Protein 6OOD (pdb70)

Radius of gyration: 15.51 Å; Cα contacts (8 Å, |Δi|>4): 450; chains: 1; bounding box: 27×42×39 Å

Foldseek 3Di:
DDFPDKDKDKWKKWQAQDDDDGFKDWPDQPPDDDFLARAAFTKMWGFIFIAHDLDPPHHTFWTWTDMWGQHDHPAGKIFRFTKTATPPDDFHGKIWTWGAIGGQPPDQWGKTWGPAMDGQQHVKGKIKIKGWPDADSRRGITMIIIIIMIGGHDD

B-factor: mean 22.29, std 9.07, range [10.2, 72.7]

Secondary structure (DSSP, 8-state):
---SEEEEEEEEEEE--SSSS-SEEEEE-TT--BTTB--TT-EEEEEEEEESSSSTTS-EEEEEEEEEEE--SSS--EEEEEEEEE-SSTTTT-EEEEEEEE-TTT-SSEEEEEEEEEGGGTT-EEEEEEEEEEE-TTT--EEEEEEEEEEE---

CATH classification: 2.40.480.10

Nearest PDB structures (foldseek):
  6ood-assembly1_A  TM=1.006E+00  e=7.388E-29  Pisum sativum
  6ooc-assembly1_B  TM=9.848E-01  e=7.979E-24  Glycyrrhiza echinata
  6ooc-assembly1_C  TM=9.750E-01  e=3.232E-23  Glycyrrhiza echinata
  6ooc-assembly1_A  TM=9.846E-01  e=5.043E-22  Glycyrrhiza echinata
  8th2-assembly1_C  TM=9.410E-01  e=1.163E-18  Pisum sativum

Structure (mmCIF, N/CA/C/O backbone):
data_6OOD
#
_entry.id   6OOD
#
_cell.length_a   78.893
_cell.length_b   78.893
_cell.length_c   78.893
_cell.angle_alpha   90.000
_cell.angle_beta   90.000
_cell.angle_gamma   90.000
#
_symmetry.space_group_name_H-M   'P 21 3'
#
loop_
_entity.id
_entity.type
_entity.pdbx_description
1 polymer 'pterocarpan synthase dirigent protein PsPTS1'
2 water water
#
loop_
_atom_site.group_PDB
_atom_site.id
_atom_site.type_symbol
_atom_site.label_atom_id
_atom_site.label_alt_id
_atom_site.label_comp_id
_atom_site.label_asym_id
_atom_site.label_entity_id
_atom_site.label_seq_id
_atom_site.pdbx_PDB_ins_code
_atom_site.Cartn_x
_atom_site.Cartn_y
_atom_site.Cartn_z
_atom_site.occupancy
_atom_site.B_iso_or_equiv
_atom_site.auth_seq_id
_atom_site.auth_comp_id
_atom_site.auth_asym_id
_atom_site.auth_atom_id
_atom_site.pdbx_PDB_model_num
ATOM 1 N N . PHE A 1 15 ? -21.949 -17.220 -10.902 1.00 47.62 36 PHE A N 1
ATOM 2 C CA . PHE A 1 15 ? -20.500 -17.260 -11.071 1.00 48.01 36 PHE A CA 1
ATOM 3 C C . PHE A 1 15 ? -19.990 -18.705 -11.149 1.00 47.99 36 PHE A C 1
ATOM 4 O O . PHE A 1 15 ? -20.727 -19.650 -10.868 1.00 47.97 36 PHE A O 1
ATOM 12 N N . GLN A 1 16 ? -18.713 -18.862 -11.499 1.00 47.47 37 GLN A N 1
ATOM 13 C CA . GLN A 1 16 ? -18.172 -20.140 -11.940 1.00 47.63 37 GLN A CA 1
ATOM 14 C C . GLN A 1 16 ? -17.228 -20.803 -10.941 1.00 44.37 37 GLN A C 1
ATOM 15 O O . GLN A 1 16 ? -16.705 -21.885 -11.236 1.00 45.00 37 GLN A O 1
ATOM 21 N N . GLU A 1 17 ? -16.990 -20.206 -9.774 1.00 39.85 38 GLU A N 1
ATOM 22 C CA . GLU A 1 17 ? -16.014 -20.785 -8.859 1.00 35.57 38 GLU A CA 1
ATOM 23 C C . GLU A 1 17 ? -16.488 -22.128 -8.316 1.00 34.38 38 GLU A C 1
ATOM 24 O O . GLU A 1 17 ? -17.687 -22.390 -8.174 1.00 36.17 38 GLU A O 1
ATOM 30 N N . GLU A 1 18 ? -15.515 -22.976 -8.003 1.00 30.95 39 GLU A N 1
ATOM 31 C CA . GLU A 1 18 ? -15.776 -24.331 -7.553 1.00 30.28 39 GLU A CA 1
ATOM 32 C C . GLU A 1 18 ? -16.060 -24.422 -6.063 1.00 26.09 39 GLU A C 1
ATOM 33 O O . GLU A 1 18 ? -16.663 -25.408 -5.621 1.00 26.78 39 GLU A O 1
ATOM 39 N N . LYS A 1 19 ? -15.643 -23.425 -5.285 1.00 22.27 40 LYS A N 1
ATOM 40 C CA . LYS A 1 19 ? -15.719 -23.464 -3.834 1.00 19.67 40 LYS A CA 1
ATOM 41 C C . LYS A 1 19 ? -16.227 -22.134 -3.298 1.00 18.09 40 LYS A C 1
ATOM 42 O O . LYS A 1 19 ? -15.966 -21.069 -3.867 1.00 18.55 40 LYS A O 1
ATOM 48 N N . PHE A 1 20 ? -16.968 -22.209 -2.195 1.00 16.33 41 PHE A N 1
ATOM 49 C CA . PHE A 1 20 ? -17.363 -21.034 -1.436 1.00 17.14 41 PHE A CA 1
ATOM 50 C C . PHE A 1 20 ? -17.032 -21.256 0.034 1.00 16.54 41 PHE A C 1
ATOM 51 O O . PHE A 1 20 ? -17.236 -22.351 0.567 1.00 17.08 41 PHE A O 1
ATOM 59 N N . THR A 1 21 ? -16.522 -20.218 0.687 1.00 16.38 42 THR A N 1
ATOM 60 C CA . THR A 1 21 ? -16.187 -20.299 2.103 1.00 16.85 42 THR A CA 1
ATOM 61 C C . THR A 1 21 ? -16.625 -19.021 2.800 1.00 18.09 42 THR A C 1
ATOM 62 O O . THR A 1 21 ? -16.330 -17.921 2.325 1.00 17.91 42 THR A O 1
ATOM 66 N N . HIS A 1 22 ? -17.337 -19.181 3.910 1.00 17.18 43 HIS A N 1
ATOM 67 C CA . HIS A 1 22 ? -17.645 -18.102 4.837 1.00 16.31 43 HIS A CA 1
ATOM 68 C C . HIS A 1 22 ? -16.596 -18.126 5.944 1.00 16.23 43 HIS A C 1
ATOM 69 O O . HIS A 1 22 ? -16.477 -19.123 6.666 1.00 18.03 43 HIS A O 1
ATOM 76 N N . LE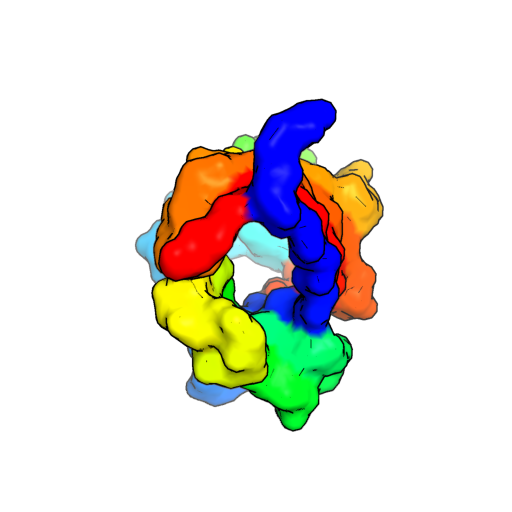U A 1 23 ? -15.825 -17.049 6.067 1.00 15.84 44 LEU A N 1
ATOM 77 C CA . LEU A 1 23 ? -14.872 -16.889 7.159 1.00 15.53 44 LEU A CA 1
ATOM 78 C C . LEU A 1 23 ? -15.461 -15.924 8.174 1.00 14.73 44 LEU A C 1
ATOM 79 O O . LEU A 1 23 ? -16.102 -14.946 7.802 1.00 15.60 44 LEU A O 1
ATOM 84 N N . HIS A 1 24 ? -15.272 -16.227 9.454 1.00 15.59 45 HIS A N 1
ATOM 85 C CA . HIS A 1 24 ? -15.777 -15.389 10.525 1.00 16.28 45 HIS A CA 1
ATOM 86 C C . HIS A 1 24 ? -14.754 -15.418 11.645 1.00 15.44 45 HIS A C 1
ATOM 87 O O . HIS A 1 24 ? -14.415 -16.497 12.153 1.00 16.84 45 HIS A O 1
ATOM 94 N N . PHE A 1 25 ? -14.263 -14.247 12.024 1.00 14.68 46 PHE A N 1
ATOM 95 C CA . PHE A 1 25 ? -13.233 -14.163 13.048 1.00 13.85 46 PHE A CA 1
ATOM 96 C C . PHE A 1 25 ? -13.212 -12.747 13.599 1.00 14.66 46 PHE A C 1
ATOM 97 O O . PHE A 1 25 ? -13.933 -11.864 13.128 1.00 16.00 46 PHE A O 1
ATOM 105 N N . TYR A 1 26 ? -12.345 -12.526 14.576 1.00 15.74 47 TYR A N 1
ATOM 106 C CA . TYR A 1 26 ? -12.235 -11.229 15.231 1.00 14.34 47 TYR A CA 1
ATOM 107 C C . TYR A 1 26 ? -10.805 -10.721 15.140 1.00 15.54 47 TYR A C 1
ATOM 108 O O . TYR A 1 26 ? -9.854 -11.444 15.467 1.00 16.45 47 TYR A O 1
ATOM 117 N N . PHE A 1 27 ? -10.678 -9.477 14.691 1.00 13.88 48 PHE A N 1
ATOM 118 C CA . PHE A 1 27 ? -9.421 -8.760 14.503 1.00 14.99 48 PHE A CA 1
ATOM 119 C C . PHE A 1 27 ? -9.143 -7.916 15.742 1.00 14.66 48 PHE A C 1
ATOM 120 O O . PHE A 1 27 ? -10.036 -7.209 16.235 1.00 16.18 48 PHE A O 1
ATOM 128 N N . HIS A 1 28 ? -7.922 -8.017 16.270 1.00 14.02 49 HIS A N 1
ATOM 129 C CA . HIS A 1 28 ? -7.526 -7.266 17.458 1.00 15.02 49 HIS A CA 1
ATOM 130 C C . HIS A 1 28 ? -6.393 -6.305 17.127 1.00 14.92 49 HIS A C 1
ATOM 131 O O . HIS A 1 28 ? -5.283 -6.740 16.807 1.00 15.17 49 HIS A O 1
ATOM 138 N N . ASP A 1 29 ? -6.660 -5.009 17.248 1.00 15.14 50 ASP A N 1
ATOM 139 C CA . ASP A 1 29 ? -5.621 -3.986 17.236 1.00 15.92 50 ASP A CA 1
ATOM 140 C C . ASP A 1 29 ? -5.334 -3.621 18.694 1.00 16.77 50 ASP A C 1
ATOM 141 O O . ASP A 1 29 ? -6.162 -2.990 19.372 1.00 18.52 50 ASP A O 1
ATOM 146 N N . ILE A 1 30 ? -4.167 -4.030 19.172 1.00 16.93 51 ILE A N 1
ATOM 147 C CA . ILE A 1 30 ? -3.798 -3.934 20.577 1.00 17.68 51 ILE A CA 1
ATOM 148 C C . ILE A 1 30 ? -2.794 -2.798 20.695 1.00 19.37 51 ILE A C 1
ATOM 149 O O . ILE A 1 30 ? -1.623 -2.945 20.317 1.00 19.91 51 ILE A O 1
ATOM 154 N N . VAL A 1 31 ? -3.242 -1.665 21.224 1.00 20.73 52 VAL A N 1
ATOM 155 C CA . VAL A 1 31 ? -2.387 -0.499 21.388 1.00 21.59 52 VAL A CA 1
ATOM 156 C C . VAL A 1 31 ? -1.844 -0.401 22.809 1.00 24.26 52 VAL A C 1
ATOM 157 O O . VAL A 1 31 ? -0.669 -0.091 23.008 1.00 25.33 52 VAL A O 1
ATOM 161 N N . THR A 1 32 ? -2.679 -0.684 23.805 1.00 25.82 53 THR A N 1
ATOM 162 C CA . THR A 1 32 ? -2.246 -0.633 25.193 1.00 27.62 53 THR A CA 1
ATOM 163 C C . THR A 1 32 ? -1.538 -1.927 25.592 1.00 28.59 53 THR A C 1
ATOM 164 O O . THR A 1 32 ? -1.489 -2.904 24.842 1.00 30.91 53 THR A O 1
ATOM 168 N N . GLY A 1 33 ? -0.987 -1.930 26.801 1.00 30.55 54 GLY A N 1
ATOM 169 C CA . GLY A 1 33 ? -0.408 -3.129 27.352 1.00 32.31 54 GLY A CA 1
ATOM 170 C C . GLY A 1 33 ? 1.077 -3.262 27.088 1.00 33.90 54 GLY A C 1
ATOM 171 O O . GLY A 1 33 ? 1.702 -2.425 26.429 1.00 34.31 54 GLY A O 1
ATOM 172 N N . PRO A 1 34 ? 1.671 -4.342 27.607 1.00 35.07 55 PRO A N 1
ATOM 173 C CA . PRO A 1 34 ? 3.125 -4.509 27.492 1.00 35.62 55 PRO A CA 1
ATOM 174 C C . PRO A 1 34 ? 3.606 -4.991 26.133 1.00 35.80 55 PRO A C 1
ATOM 175 O O . PRO A 1 34 ? 4.799 -4.832 25.841 1.00 37.78 55 PRO A O 1
ATOM 179 N N . LYS A 1 35 ? 2.746 -5.578 25.297 1.00 34.04 56 LYS A N 1
ATOM 180 C CA . LYS A 1 35 ? 3.151 -6.057 23.974 1.00 32.13 56 LYS A CA 1
ATOM 181 C C . LYS A 1 35 ? 2.118 -5.629 22.941 1.00 29.13 56 LYS A C 1
ATOM 182 O O . LYS A 1 35 ? 1.316 -6.446 22.466 1.00 29.70 56 LYS A O 1
ATOM 188 N N . PRO A 1 36 ? 2.110 -4.352 22.562 1.00 25.98 57 PRO A N 1
ATOM 189 C CA . PRO A 1 36 ? 1.174 -3.912 21.522 1.00 23.23 57 PRO A CA 1
ATOM 190 C C . PRO A 1 36 ? 1.386 -4.694 20.234 1.00 21.09 57 PRO A C 1
ATOM 191 O O . PRO A 1 36 ? 2.483 -5.185 19.946 1.00 22.17 57 PRO A O 1
ATOM 195 N N . SER A 1 37 ? 0.316 -4.805 19.455 1.00 17.87 58 SER A N 1
ATOM 196 C CA . SER A 1 37 ? 0.365 -5.489 18.168 1.00 15.95 58 SER A CA 1
ATOM 197 C C . SER A 1 37 ? 0.728 -4.562 17.020 1.00 17.13 58 SER A C 1
ATOM 198 O O . SER A 1 37 ? 0.783 -5.010 15.874 1.00 16.49 58 SER A O 1
ATOM 201 N N . MET A 1 38 ? 0.967 -3.285 17.290 1.00 16.67 59 MET A N 1
ATOM 202 C CA . MET A 1 38 ? 1.174 -2.318 16.229 1.00 16.55 59 MET A CA 1
ATOM 203 C C . MET A 1 38 ? 2.294 -1.370 16.632 1.00 16.38 59 MET A C 1
ATOM 204 O O . MET A 1 38 ? 2.799 -1.409 17.759 1.00 17.12 59 MET A O 1
ATOM 209 N N . VAL A 1 39 ? 2.705 -0.535 15.680 1.00 16.58 60 VAL A N 1
ATOM 210 C CA . VAL A 1 39 ? 3.730 0.474 15.921 1.00 17.24 60 VAL A CA 1
ATOM 211 C C . VAL A 1 39 ? 3.449 1.643 14.991 1.00 16.83 60 VAL A C 1
ATOM 212 O O . VAL A 1 39 ? 3.018 1.453 13.849 1.00 17.29 60 VAL A O 1
ATOM 216 N N . PHE A 1 40 ? 3.638 2.860 15.493 1.00 17.35 61 PHE A N 1
ATOM 217 C CA . PHE A 1 40 ? 3.512 4.022 14.623 1.00 18.08 61 PHE A CA 1
ATOM 218 C C . PHE A 1 40 ? 4.673 4.053 13.643 1.00 18.67 61 PHE A C 1
ATOM 219 O O . PHE A 1 40 ? 5.837 3.946 14.039 1.00 19.79 61 PHE A O 1
ATOM 227 N N . VAL A 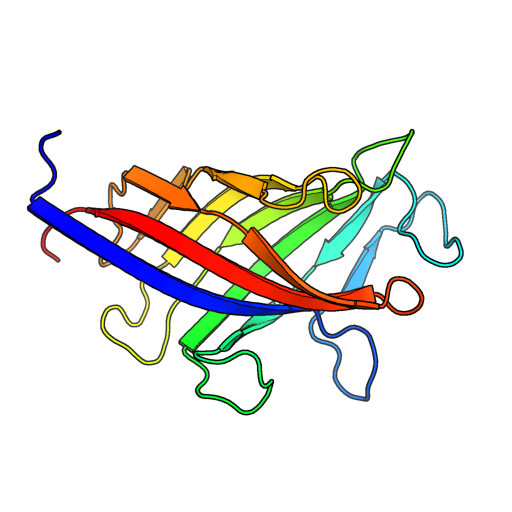1 41 ? 4.355 4.194 12.363 1.00 17.59 62 VAL A N 1
ATOM 228 C CA . VAL A 1 41 ? 5.377 4.316 11.328 1.00 17.37 62 VAL A CA 1
ATOM 229 C C . VAL A 1 41 ? 5.705 5.776 11.051 1.00 17.81 62 VAL A C 1
ATOM 230 O O . VAL A 1 41 ? 6.874 6.144 10.900 1.00 19.27 62 VAL A O 1
ATOM 234 N N . ALA A 1 42 ? 4.668 6.609 10.994 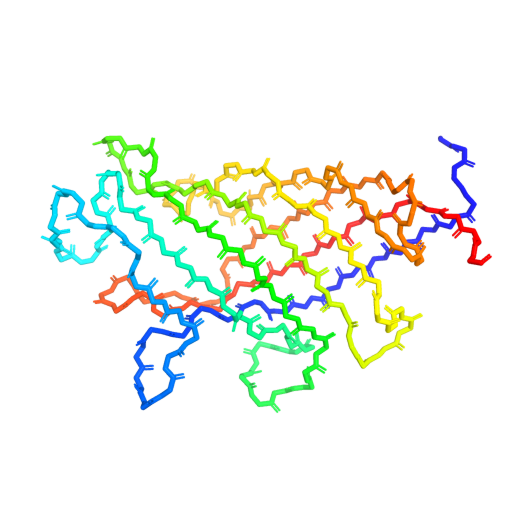1.00 17.84 63 ALA A N 1
ATOM 235 C CA . ALA A 1 42 ? 4.820 8.029 10.739 1.00 17.11 63 ALA A CA 1
ATOM 236 C C . ALA A 1 42 ? 3.663 8.765 11.390 1.00 16.80 63 ALA A C 1
ATOM 237 O O . ALA A 1 42 ? 2.523 8.292 11.367 1.00 17.02 63 ALA A O 1
ATOM 239 N N . GLU A 1 43 ? 3.964 9.920 11.969 1.00 17.86 64 GLU A N 1
ATOM 240 C CA . GLU A 1 43 ? 2.963 10.788 12.583 1.00 19.16 64 GLU A CA 1
ATOM 241 C C . GLU A 1 43 ? 3.242 12.213 12.129 1.00 19.96 64 GLU A C 1
ATOM 242 O O . GLU A 1 43 ? 3.696 13.053 12.913 1.00 21.62 64 GLU A O 1
ATOM 248 N N . PRO A 1 44 ? 2.987 12.518 10.854 1.00 18.78 65 PRO A N 1
ATOM 249 C CA . PRO A 1 44 ? 3.358 13.841 10.335 1.00 19.87 65 PRO A CA 1
ATOM 250 C C . PRO A 1 44 ? 2.578 14.975 10.964 1.00 21.01 65 PRO A C 1
ATOM 251 O O . PRO A 1 44 ? 3.036 16.130 10.920 1.00 22.87 65 PRO A O 1
ATOM 255 N N . ASN A 1 45 ? 1.417 14.689 11.545 1.00 21.28 66 ASN A N 1
ATOM 256 C CA . ASN A 1 45 ? 0.631 15.690 12.246 1.00 22.33 66 ASN A CA 1
ATOM 257 C C . ASN A 1 45 ? 0.562 15.407 13.742 1.00 23.82 66 ASN A C 1
ATOM 258 O O . ASN A 1 45 ? -0.389 15.817 14.415 1.00 24.94 66 ASN A O 1
ATOM 263 N N . GLY A 1 46 ? 1.570 14.717 14.270 1.00 23.89 67 GLY A N 1
ATOM 264 C CA . GLY A 1 46 ? 1.656 14.502 15.695 1.00 23.37 67 GLY A CA 1
ATOM 265 C C . GLY A 1 46 ? 0.512 13.655 16.218 1.00 23.05 67 GLY A C 1
ATOM 266 O O . GLY A 1 46 ? -0.019 12.759 15.541 1.00 21.75 67 GLY A O 1
ATOM 267 N N . LYS A 1 47 ? 0.120 13.956 17.450 1.00 25.42 68 LYS A N 1
ATOM 268 C CA . LYS A 1 47 ? -0.920 13.235 18.159 1.00 27.38 68 LYS A CA 1
ATOM 269 C C . LYS A 1 47 ? -2.077 14.166 18.487 1.00 30.32 68 LYS A C 1
ATOM 270 O O . LYS A 1 47 ? -1.900 15.379 18.641 1.00 31.10 68 LYS A O 1
ATOM 276 N N . VAL A 1 48 ? -3.269 13.583 18.576 1.00 32.10 69 VAL A N 1
ATOM 277 C CA . VAL A 1 48 ? -4.462 14.277 19.044 1.00 34.08 69 VAL A CA 1
ATOM 278 C C . VAL A 1 48 ? -5.225 13.302 19.930 1.00 36.14 69 VAL A C 1
ATOM 279 O O . VAL A 1 48 ? -5.103 12.082 19.786 1.00 35.30 69 VAL A O 1
ATOM 283 N N . GLU A 1 49 ? -5.991 13.837 20.877 1.00 37.29 70 GLU A N 1
ATOM 284 C CA . GLU A 1 49 ? -6.732 12.962 21.773 1.00 39.63 70 GLU A CA 1
ATOM 285 C C . GLU A 1 49 ? -7.846 12.257 21.006 1.00 38.25 70 GLU A C 1
ATOM 286 O O . GLU A 1 49 ? -8.553 12.875 20.202 1.00 38.62 70 GLU A O 1
ATOM 292 N N . ASN A 1 50 ? -7.960 10.946 21.222 1.00 35.75 71 ASN A N 1
ATOM 293 C CA . ASN A 1 50 ? -9.048 10.114 20.718 1.00 34.41 71 ASN A CA 1
ATOM 294 C C . ASN A 1 50 ? -9.039 9.933 19.203 1.00 31.96 71 ASN A C 1
ATOM 295 O O . ASN A 1 50 ? -10.042 9.489 18.643 1.00 33.07 71 ASN A O 1
ATOM 300 N N . ALA A 1 51 ? -7.949 10.255 18.506 1.00 29.40 72 ALA A N 1
ATOM 301 C CA . ALA A 1 51 ? -7.946 10.073 17.058 1.00 28.25 72 ALA A CA 1
ATOM 302 C C . ALA A 1 51 ? -6.522 9.954 16.535 1.00 26.30 72 ALA A C 1
ATOM 303 O O . ALA A 1 51 ? -5.548 10.244 17.232 1.00 28.64 72 ALA A O 1
ATOM 305 N N . LEU A 1 52 ? -6.421 9.515 15.281 1.00 21.63 73 LEU A N 1
ATOM 306 C CA . LEU A 1 52 ? -5.171 9.515 14.538 1.00 21.11 73 LEU A CA 1
ATOM 307 C C . LEU A 1 52 ? -5.235 10.616 13.496 1.00 19.30 73 LEU A C 1
ATOM 308 O O . LEU A 1 52 ? -6.064 10.536 12.573 1.00 18.81 73 LEU A O 1
ATOM 313 N N . PRO A 1 53 ? -4.392 11.645 13.591 1.00 19.45 74 PRO A N 1
ATOM 314 C CA . PRO A 1 53 ? -4.443 12.737 12.616 1.00 18.95 74 PRO A CA 1
ATOM 315 C C . PRO A 1 53 ? -4.185 12.257 11.196 1.00 16.62 74 PRO A C 1
ATOM 316 O O . PRO A 1 53 ? -3.516 11.243 10.963 1.00 16.22 74 PRO A O 1
ATOM 320 N N . PHE A 1 54 ? -4.730 13.015 10.246 1.00 15.41 75 PHE A N 1
ATOM 321 C CA . PHE A 1 54 ? -4.503 12.778 8.825 1.00 15.10 75 PHE A CA 1
ATOM 322 C C . PHE A 1 54 ? -3.022 12.558 8.530 1.00 14.56 75 PHE A C 1
ATOM 323 O O . PHE A 1 54 ? -2.172 13.324 8.990 1.00 17.18 75 PHE A O 1
ATOM 331 N N . GLY A 1 55 ? -2.715 11.502 7.756 1.00 13.52 76 GLY A N 1
ATOM 332 C CA . GLY A 1 55 ? -1.351 11.182 7.389 1.00 14.13 76 GLY A CA 1
ATOM 333 C C . GLY A 1 55 ? -0.641 10.205 8.301 1.00 15.25 76 GLY A C 1
ATOM 334 O O . GLY A 1 55 ? 0.444 9.720 7.937 1.00 15.81 76 GLY A O 1
ATOM 335 N N . THR A 1 56 ? -1.218 9.887 9.458 1.00 14.66 77 THR A N 1
ATOM 336 C CA . THR A 1 56 ? -0.621 8.911 10.363 1.00 14.03 77 THR A CA 1
ATOM 337 C C . THR A 1 56 ? -0.619 7.530 9.714 1.00 13.65 77 THR A C 1
ATOM 338 O O . THR A 1 56 ? -1.611 7.112 9.117 1.00 14.98 77 THR A O 1
ATOM 342 N N . VAL A 1 57 ? 0.496 6.812 9.845 1.00 15.02 78 VAL A N 1
ATOM 343 C CA . VAL A 1 57 ? 0.637 5.457 9.324 1.00 14.02 78 VAL A CA 1
ATOM 344 C C . VAL A 1 57 ? 1.020 4.543 10.477 1.00 13.73 78 VAL A C 1
ATOM 345 O O . VAL A 1 57 ? 1.919 4.877 11.266 1.00 14.74 78 VAL A O 1
ATOM 349 N N . VAL A 1 58 ? 0.332 3.402 10.578 1.00 14.25 79 VAL A N 1
ATOM 350 C CA . VAL A 1 58 ? 0.577 2.406 11.617 1.00 13.55 79 VAL A CA 1
ATOM 351 C C . VAL A 1 58 ? 0.817 1.062 10.947 1.00 14.20 79 VAL A C 1
ATOM 352 O O . VAL A 1 58 ? 0.102 0.695 10.011 1.00 15.59 79 VAL A O 1
ATOM 356 N N . ALA A 1 59 ? 1.813 0.318 11.424 1.00 13.72 80 ALA A N 1
ATOM 357 C CA . ALA A 1 59 ? 2.015 -1.053 10.966 1.00 14.13 80 ALA A CA 1
ATOM 358 C C . ALA A 1 59 ? 1.412 -1.984 12.002 1.00 15.76 80 ALA A C 1
ATOM 359 O O . ALA A 1 59 ? 1.501 -1.716 13.203 1.00 16.90 80 ALA A O 1
ATOM 361 N N . MET A 1 60 ? 0.786 -3.072 11.557 1.00 15.30 81 MET A N 1
ATOM 362 C CA A MET A 1 60 ? 0.087 -3.979 12.464 0.69 16.53 81 MET A CA 1
ATOM 363 C CA B MET A 1 60 ? 0.183 -3.971 12.523 0.31 16.14 81 MET A CA 1
ATOM 364 C C . MET A 1 60 ? 0.496 -5.428 12.218 1.00 15.81 81 MET A C 1
ATOM 365 O O . MET A 1 60 ? 0.777 -5.832 11.075 1.00 15.57 81 MET A O 1
ATOM 374 N N . ASP A 1 61 ? 0.525 -6.194 13.307 1.00 15.82 82 ASP A N 1
ATOM 375 C CA . ASP A 1 61 ? 0.706 -7.637 13.316 1.00 16.48 82 ASP A CA 1
ATOM 376 C C . ASP A 1 61 ? -0.409 -8.155 14.221 1.00 15.12 82 ASP A C 1
ATOM 377 O O . ASP A 1 61 ? -0.187 -8.536 15.372 1.00 15.86 82 ASP A O 1
ATOM 382 N N . ASP A 1 62 ? -1.646 -8.131 13.689 1.00 14.45 83 ASP A N 1
ATOM 383 C CA . ASP A 1 62 ? -2.816 -8.175 14.568 1.00 13.92 83 ASP A CA 1
ATOM 384 C C . ASP A 1 62 ? -3.426 -9.562 14.642 1.00 14.53 83 ASP A C 1
ATOM 385 O O . ASP A 1 62 ? -3.768 -10.143 13.609 1.00 14.85 83 ASP A O 1
ATOM 390 N N . PRO A 1 63 ? -3.627 -10.092 15.840 1.00 14.70 84 PRO A N 1
ATOM 391 C CA . PRO A 1 63 ? -4.211 -11.434 15.962 1.00 15.36 84 PRO A CA 1
ATOM 392 C C . PRO A 1 63 ? -5.626 -11.492 15.411 1.00 14.65 84 PRO A C 1
ATOM 393 O O . PRO A 1 63 ? -6.426 -10.570 15.600 1.00 14.79 84 PRO A O 1
ATOM 397 N N . LEU A 1 64 ? -5.942 -12.620 14.778 1.00 13.82 85 LEU A N 1
ATOM 398 C CA . LEU A 1 64 ? -7.294 -12.970 14.363 1.00 15.60 85 LEU A CA 1
ATOM 399 C C . LEU A 1 64 ? -7.702 -14.191 15.171 1.00 16.01 85 LEU A C 1
ATOM 400 O O . LEU A 1 64 ? -6.989 -15.202 15.170 1.00 16.32 85 LEU A O 1
ATOM 405 N N . THR A 1 65 ? -8.821 -14.095 15.871 1.00 16.02 86 THR A N 1
ATOM 406 C CA . THR A 1 65 ? -9.253 -15.149 16.773 1.00 16.46 86 THR A CA 1
ATOM 407 C C . THR A 1 65 ? -10.664 -15.601 16.422 1.00 17.01 86 THR A C 1
ATOM 408 O O . THR A 1 65 ? -11.442 -14.870 15.797 1.00 17.18 86 THR A O 1
ATOM 412 N N . ALA A 1 66 ? -11.000 -16.818 16.868 1.00 17.18 87 ALA A N 1
ATOM 413 C CA . ALA A 1 66 ? -12.308 -17.385 16.559 1.00 18.23 87 ALA A CA 1
ATOM 414 C C . ALA A 1 66 ? -13.429 -16.680 17.306 1.00 18.81 87 ALA A C 1
ATOM 415 O O . ALA A 1 66 ? -14.570 -16.649 16.823 1.00 20.85 87 ALA A O 1
ATOM 417 N N . GLY A 1 67 ? -13.141 -16.131 18.479 1.00 18.53 88 GLY A N 1
ATOM 418 C CA . GLY A 1 67 ? -14.146 -15.448 19.262 1.00 20.06 88 GLY A CA 1
ATOM 419 C C . GLY A 1 67 ? -13.746 -14.016 19.552 1.00 19.40 88 GLY A C 1
ATOM 420 O O . GLY A 1 67 ? -12.629 -13.582 19.233 1.00 18.34 88 GLY A O 1
ATOM 421 N N . PRO A 1 68 ? -14.657 -13.241 20.145 1.00 20.28 89 PRO A N 1
ATOM 422 C CA . PRO A 1 68 ? -14.309 -11.854 20.496 1.00 20.75 89 PRO A CA 1
ATOM 423 C C . PRO A 1 68 ? -13.215 -11.762 21.532 1.00 20.78 89 PRO A C 1
ATOM 424 O O . PRO A 1 68 ? -12.531 -10.734 21.599 1.00 20.69 89 PRO A O 1
ATOM 428 N N . GLU A 1 69 ? -13.013 -12.806 22.327 1.00 21.71 90 GLU A N 1
ATOM 429 C CA . GLU A 1 69 ? -12.023 -12.757 23.390 1.00 22.34 90 GLU A CA 1
ATOM 430 C C . GLU A 1 69 ? -10.609 -12.867 22.824 1.00 22.93 90 GLU A C 1
ATOM 431 O O . GLU A 1 69 ? -10.347 -13.650 21.906 1.00 22.76 90 GLU A O 1
ATOM 437 N N . ARG A 1 70 ? -9.697 -12.068 23.382 1.00 24.70 91 ARG A N 1
ATOM 438 C CA A ARG A 1 70 ? -8.309 -12.103 22.932 0.52 25.12 91 ARG A CA 1
ATOM 439 C CA B ARG A 1 70 ? -8.305 -12.097 22.951 0.48 25.11 91 ARG A CA 1
ATOM 440 C C . ARG A 1 70 ? -7.703 -13.491 23.085 1.00 25.37 91 ARG A C 1
ATOM 441 O O . ARG A 1 70 ? -6.870 -13.896 22.266 1.00 25.83 91 ARG A O 1
ATOM 456 N N . ASP A 1 71 ? -8.100 -14.235 24.115 1.00 25.90 92 ASP A N 1
ATOM 457 C CA . ASP A 1 71 ? -7.525 -15.553 24.348 1.00 27.11 92 ASP A CA 1
ATOM 458 C C . ASP A 1 71 ? -8.337 -16.687 23.725 1.00 26.01 92 ASP A C 1
ATOM 459 O O . ASP A 1 71 ? -8.061 -17.858 24.013 1.00 26.62 92 ASP A O 1
ATOM 464 N N . SER A 1 72 ? -9.320 -16.376 22.877 1.00 23.27 93 SER A N 1
ATOM 465 C CA . SER A 1 72 ? -9.961 -17.424 22.094 1.00 22.06 93 SER A CA 1
ATOM 466 C C . SER A 1 72 ? -8.984 -17.914 21.022 1.00 22.15 93 SER A C 1
ATOM 467 O O . SER A 1 72 ? -7.883 -17.382 20.863 1.00 22.67 93 SER A O 1
ATOM 470 N N . LYS A 1 73 ? -9.392 -18.951 20.286 1.00 22.03 94 LYS A N 1
ATOM 471 C CA . LYS A 1 73 ? -8.477 -19.667 19.400 1.00 20.70 94 LYS A CA 1
ATOM 472 C C . LYS A 1 73 ? -7.882 -18.734 18.359 1.00 19.68 94 LYS A C 1
ATOM 473 O O . LYS A 1 73 ? -8.612 -18.070 17.626 1.00 19.10 94 LYS A O 1
ATOM 479 N N . LEU A 1 74 ? -6.549 -18.707 18.283 1.00 18.85 95 LEU A N 1
ATOM 480 C CA . LEU A 1 74 ? -5.856 -17.915 17.275 1.00 18.60 95 LEU A CA 1
ATOM 481 C C . LEU A 1 74 ? -5.987 -18.598 15.919 1.00 18.11 95 LEU A C 1
ATOM 482 O O . LEU A 1 74 ? -5.559 -19.740 15.753 1.00 19.84 95 LEU A O 1
ATOM 487 N N . VAL A 1 75 ? -6.551 -17.897 14.939 1.00 17.99 96 VAL A N 1
ATOM 488 C CA . VAL A 1 75 ? -6.736 -18.467 13.609 1.00 17.14 96 VAL A CA 1
ATOM 489 C C . VAL A 1 75 ? -5.898 -17.783 12.539 1.00 16.43 96 VAL A C 1
ATOM 490 O O . VAL A 1 75 ? -5.796 -18.318 11.424 1.00 17.53 96 VAL A O 1
ATOM 494 N N . GLY A 1 76 ? -5.279 -16.643 12.823 1.00 16.10 97 GLY A N 1
ATOM 495 C CA . GLY A 1 76 ? -4.452 -16.007 11.813 1.00 15.01 97 GLY A CA 1
ATOM 496 C C . GLY A 1 76 ? -3.924 -14.675 12.289 1.00 15.21 97 GLY A C 1
ATOM 497 O O . GLY A 1 76 ? -4.068 -14.316 13.458 1.00 15.52 97 GLY A O 1
ATOM 498 N N . LYS A 1 77 ? -3.320 -13.933 11.348 1.00 14.58 98 LYS A N 1
ATOM 499 C CA . LYS A 1 77 ? -2.801 -12.591 11.598 1.00 15.58 98 LYS A CA 1
ATOM 500 C C . LYS A 1 77 ? -3.209 -11.661 10.464 1.00 14.80 98 LYS A C 1
ATOM 501 O O . LYS A 1 77 ? -3.164 -12.039 9.285 1.00 14.77 98 LYS A O 1
ATOM 507 N N . ALA A 1 78 ? -3.590 -10.437 10.816 1.00 13.42 99 ALA A N 1
ATOM 508 C CA . ALA A 1 78 ? -3.756 -9.364 9.841 1.00 13.40 99 ALA A CA 1
ATOM 509 C C . ALA A 1 78 ? -2.497 -8.507 9.896 1.00 13.09 99 ALA A C 1
ATOM 510 O O . ALA A 1 78 ? -2.189 -7.923 10.940 1.00 13.23 99 ALA A O 1
ATOM 512 N N . GLN A 1 79 ? -1.752 -8.461 8.790 1.00 12.69 100 GLN A N 1
ATOM 513 C CA . GLN A 1 79 ? -0.428 -7.855 8.774 1.00 11.61 100 GLN A CA 1
ATOM 514 C C . GLN A 1 79 ? -0.355 -6.854 7.634 1.00 12.15 100 GLN A C 1
ATOM 515 O O . GLN A 1 79 ? -0.710 -7.178 6.500 1.00 13.59 100 GLN A O 1
ATOM 521 N N . GLY A 1 80 ? 0.066 -5.637 7.940 1.00 12.60 101 GLY A N 1
ATOM 522 C CA . GLY A 1 80 ? 0.116 -4.605 6.918 1.00 11.62 101 GLY A CA 1
ATOM 523 C C . GLY A 1 80 ? 0.231 -3.238 7.566 1.00 12.16 101 GLY A C 1
ATOM 524 O O . GLY A 1 80 ? 0.820 -3.098 8.634 1.00 13.54 101 GLY A O 1
ATOM 525 N N . ILE A 1 81 ? -0.347 -2.235 6.895 1.00 12.70 102 ILE A N 1
ATOM 526 C CA . ILE A 1 81 ? -0.363 -0.870 7.408 1.00 14.34 102 ILE A CA 1
ATOM 527 C C . ILE A 1 81 ? -1.763 -0.296 7.293 1.00 12.92 102 ILE A C 1
ATOM 528 O O . ILE A 1 81 ? -2.517 -0.624 6.370 1.00 15.14 102 ILE A O 1
ATOM 533 N N . TYR A 1 82 ? -2.100 0.606 8.213 1.00 13.23 103 TYR A N 1
ATOM 534 C CA . TYR A 1 82 ? -3.269 1.451 8.026 1.00 13.37 103 TYR A CA 1
ATOM 535 C C . TYR A 1 82 ? -2.874 2.916 8.136 1.00 13.79 103 TYR A C 1
ATOM 536 O O . TYR A 1 82 ? -1.943 3.284 8.863 1.00 15.03 103 TYR A O 1
ATOM 545 N N . THR A 1 83 ? -3.558 3.743 7.345 1.00 14.27 104 THR A N 1
ATOM 546 C CA . THR A 1 83 ? -3.218 5.146 7.183 1.00 13.75 104 THR A CA 1
ATOM 547 C C . THR A 1 83 ? -4.469 5.970 7.425 1.00 12.73 104 THR A C 1
ATOM 548 O O . THR A 1 83 ? -5.548 5.632 6.935 1.00 14.69 104 THR A O 1
ATOM 552 N N . SER A 1 84 ? -4.325 7.047 8.180 1.00 13.07 105 SER A N 1
ATOM 553 C CA . SER A 1 84 ? -5.420 7.977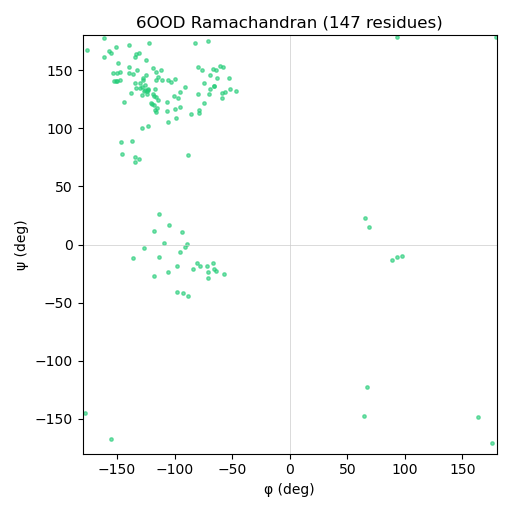 8.394 1.00 12.80 105 SER A CA 1
ATOM 554 C C . SER A 1 84 ? -5.536 8.868 7.156 1.00 14.80 105 SER A C 1
ATOM 555 O O . SER A 1 84 ? -4.633 9.662 6.866 1.00 15.52 105 SER A O 1
ATOM 558 N N . ILE A 1 85 ? -6.637 8.732 6.407 1.00 14.45 106 ILE A N 1
ATOM 559 C CA . ILE A 1 85 ? -6.709 9.296 5.064 1.00 15.34 106 ILE A CA 1
ATOM 560 C C . ILE A 1 85 ? -7.800 10.354 4.914 1.00 15.99 106 ILE A C 1
ATOM 561 O O . ILE A 1 85 ? -8.114 10.743 3.791 1.00 17.24 106 ILE A O 1
ATOM 566 N N . SER A 1 86 ? -8.390 10.833 6.009 1.00 16.24 107 SER A N 1
ATOM 567 C CA . SER A 1 86 ? -9.439 11.846 5.908 1.00 17.78 107 SER A CA 1
ATOM 568 C C . SER A 1 86 ? -9.103 13.053 6.766 1.00 19.20 107 SER A C 1
ATOM 569 O O . SER A 1 86 ? -8.750 12.908 7.939 1.00 19.30 107 SER A O 1
ATOM 572 N N . GLN A 1 87 ? -9.244 14.245 6.186 1.00 19.59 108 GLN A N 1
ATOM 573 C CA . GLN A 1 87 ? -9.002 15.466 6.939 1.00 21.39 108 GLN A CA 1
ATOM 574 C C . GLN A 1 87 ? -10.183 15.868 7.809 1.00 24.81 108 GLN A C 1
ATOM 575 O O . GLN A 1 87 ? -10.016 16.699 8.711 1.00 27.13 108 GLN A O 1
ATOM 581 N N . GLU A 1 88 ? -11.363 15.308 7.562 1.00 26.11 109 GLU A N 1
ATOM 582 C CA . GLU A 1 88 ? -12.589 15.777 8.195 1.00 29.42 109 GLU A CA 1
ATOM 583 C C . GLU A 1 88 ? -13.105 14.862 9.292 1.00 29.55 109 GLU A C 1
ATOM 584 O O . GLU A 1 88 ? -13.838 15.317 10.170 1.00 30.46 109 GLU A O 1
ATOM 590 N N . GLU A 1 89 ? -12.749 13.590 9.250 1.00 27.70 110 GLU A N 1
ATOM 591 C CA . GLU A 1 89 ? -13.097 12.637 10.285 1.00 27.45 110 GLU A CA 1
ATOM 592 C C . GLU A 1 89 ? -11.985 11.607 10.289 1.00 24.38 110 GLU A C 1
ATOM 593 O O . GLU A 1 89 ? -11.131 11.591 9.400 1.00 24.71 110 GLU A O 1
ATOM 599 N N . MET A 1 90 ? -11.976 10.750 11.292 1.00 22.57 111 MET A N 1
ATOM 600 C CA . MET A 1 90 ? -11.005 9.671 11.273 1.00 22.81 111 MET A CA 1
ATOM 601 C C . MET A 1 90 ? -11.498 8.579 10.332 1.00 20.54 111 MET A C 1
ATOM 602 O O . MET A 1 90 ? -12.558 7.990 10.563 1.00 20.56 111 MET A O 1
ATOM 607 N N . GLY A 1 91 ? -10.755 8.344 9.260 1.00 18.04 112 GLY A N 1
ATOM 608 C CA . GLY A 1 91 ? -11.020 7.226 8.375 1.00 16.67 112 GLY A CA 1
ATOM 609 C C . GLY A 1 91 ? -9.698 6.613 7.971 1.00 15.05 112 GLY A C 1
ATOM 610 O O . GLY A 1 91 ? -8.684 7.306 7.871 1.00 15.86 112 GLY A O 1
ATOM 611 N N . LEU A 1 92 ? -9.709 5.292 7.767 1.00 13.91 113 LEU A N 1
ATOM 612 C CA . LEU A 1 92 ? -8.489 4.531 7.535 1.00 13.77 113 LEU A CA 1
ATOM 613 C C . LEU A 1 92 ? -8.463 3.915 6.146 1.00 14.04 113 LEU A C 1
ATOM 614 O O . LEU A 1 92 ? -9.504 3.541 5.585 1.00 16.63 113 LEU A O 1
ATOM 619 N N . MET A 1 93 ? -7.259 3.792 5.595 1.00 11.17 114 MET A N 1
ATOM 620 C CA . MET A 1 93 ? -7.031 2.925 4.451 1.00 11.73 114 MET A CA 1
ATOM 621 C C . MET A 1 93 ? -6.279 1.709 4.956 1.00 11.70 114 MET A C 1
ATOM 622 O O . MET A 1 93 ? -5.217 1.852 5.572 1.00 13.30 114 MET A O 1
ATOM 627 N N . MET A 1 94 ? -6.846 0.528 4.744 1.00 12.30 115 MET A N 1
ATOM 628 C CA . MET A 1 94 ? -6.208 -0.720 5.154 1.00 11.14 115 MET A CA 1
ATOM 629 C C . MET A 1 94 ? -5.473 -1.320 3.962 1.00 10.48 115 MET A C 1
ATOM 630 O O . MET A 1 94 ? -6.068 -1.512 2.896 1.00 12.50 115 MET A O 1
ATOM 635 N N . VAL A 1 95 ? -4.185 -1.615 4.138 1.00 11.24 116 VAL A N 1
ATOM 636 C CA . VAL A 1 95 ? -3.369 -2.256 3.107 1.00 10.58 116 VAL A CA 1
ATOM 637 C C . VAL A 1 95 ? -2.730 -3.439 3.821 1.00 10.89 116 VAL A C 1
ATOM 638 O O . VAL A 1 95 ? -1.784 -3.265 4.593 1.00 12.25 116 VAL A O 1
ATOM 642 N N . MET A 1 96 ? -3.286 -4.633 3.629 1.00 10.20 117 MET A N 1
ATOM 643 C CA . MET A 1 96 ? -2.924 -5.710 4.538 1.00 12.19 117 MET A CA 1
ATOM 644 C C . MET A 1 96 ? -3.249 -7.068 3.941 1.00 12.39 117 MET A C 1
ATOM 645 O O . MET A 1 96 ? -4.056 -7.192 3.017 1.00 12.12 117 MET A O 1
ATOM 650 N N . THR A 1 97 ? -2.622 -8.089 4.509 1.00 12.62 118 THR A N 1
ATOM 651 C CA . THR A 1 97 ? -3.021 -9.465 4.269 1.00 12.13 118 THR A CA 1
ATOM 652 C C . THR A 1 97 ? -3.619 -10.064 5.533 1.00 12.64 118 THR A C 1
ATOM 653 O O . THR A 1 97 ? -3.279 -9.681 6.659 1.00 13.46 118 THR A O 1
ATOM 657 N N . MET A 1 98 ? -4.538 -10.992 5.326 1.00 14.41 119 MET A N 1
ATOM 658 C CA A MET A 1 98 ? -5.017 -11.880 6.375 0.60 14.28 119 MET A CA 1
ATOM 659 C CA B MET A 1 98 ? -5.007 -11.879 6.378 0.40 15.15 119 MET A CA 1
ATOM 660 C C . MET A 1 98 ? -4.447 -13.257 6.068 1.00 15.29 119 MET A C 1
ATOM 661 O O . MET A 1 98 ? -4.715 -13.807 4.999 1.00 16.01 119 MET A O 1
ATOM 670 N N . ALA A 1 99 ? -3.646 -13.791 6.985 1.00 15.40 120 ALA A N 1
ATOM 671 C CA . ALA A 1 99 ? -2.945 -15.053 6.788 1.00 14.65 120 ALA A CA 1
ATOM 672 C C . ALA A 1 99 ? -3.422 -16.035 7.845 1.00 15.82 120 ALA A C 1
ATOM 673 O O . ALA A 1 99 ? -3.432 -15.706 9.031 1.00 16.92 120 ALA A O 1
ATOM 675 N N . PHE A 1 100 ? -3.813 -17.232 7.421 1.00 14.95 121 PHE A N 1
ATOM 676 C CA . PHE A 1 100 ? -4.483 -18.176 8.303 1.00 16.22 121 PHE A CA 1
ATOM 677 C C . PHE A 1 100 ? -3.540 -19.296 8.706 1.00 17.94 121 PHE A C 1
ATOM 678 O O . PHE A 1 100 ? -2.698 -19.728 7.915 1.00 18.88 121 PHE A O 1
ATOM 686 N N . SER A 1 101 ? -3.642 -19.717 9.964 1.00 20.35 122 SER A N 1
ATOM 687 C CA . SER A 1 101 ? -2.629 -20.602 10.528 1.00 22.80 122 SER A CA 1
ATOM 688 C C . SER A 1 101 ? -3.148 -21.770 11.354 1.00 23.57 122 SER A C 1
ATOM 689 O O . SER A 1 101 ? -2.341 -22.639 11.683 1.00 24.30 122 SER A O 1
ATOM 692 N N . ASP A 1 102 ? -4.426 -21.830 11.734 1.00 23.00 123 ASP A N 1
ATOM 693 C CA . ASP A 1 102 ? -4.845 -23.004 12.518 1.00 23.76 123 ASP A CA 1
ATOM 694 C C . ASP A 1 102 ? -6.290 -23.321 12.118 1.00 26.03 123 ASP A C 1
ATOM 695 O O . ASP A 1 102 ? -7.260 -23.006 12.814 1.00 27.42 123 ASP A O 1
ATOM 700 N N . GLY A 1 103 ? -6.432 -23.945 10.954 1.00 25.03 124 GLY A N 1
ATOM 701 C CA . GLY A 1 103 ? -7.738 -24.207 10.394 1.00 25.24 124 GLY A CA 1
ATOM 702 C C . GLY A 1 103 ? -7.673 -24.975 9.093 1.00 25.01 124 GLY A C 1
ATOM 703 O O . GLY A 1 103 ? -6.793 -25.817 8.900 1.00 25.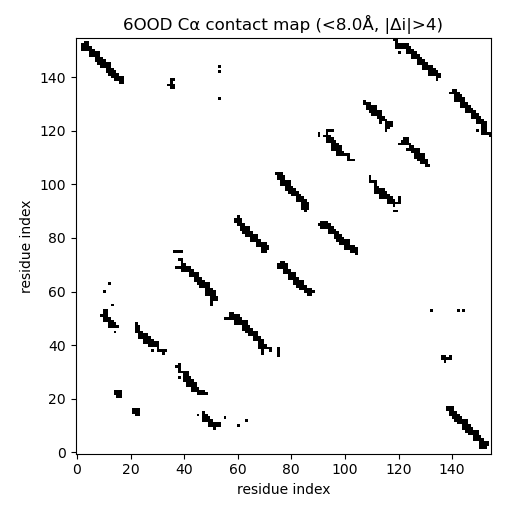29 124 GLY A O 1
ATOM 704 N N . GLU A 1 104 ? -8.587 -24.671 8.176 1.00 24.56 125 GLU A N 1
ATOM 705 C CA . GLU A 1 104 ? -8.717 -25.444 6.954 1.00 26.06 125 GLU A CA 1
ATOM 706 C C . GLU A 1 104 ? -7.873 -24.916 5.800 1.00 25.51 125 GLU A C 1
ATOM 707 O O . GLU A 1 104 ? -7.882 -25.531 4.730 1.00 26.53 125 GLU A O 1
ATOM 713 N N . PHE A 1 105 ? -7.148 -23.807 5.974 1.00 24.00 126 PHE A N 1
ATOM 714 C CA A PHE A 1 105 ? -6.359 -23.205 4.894 0.46 23.78 126 PHE A CA 1
ATOM 715 C CA B PHE A 1 105 ? -6.352 -23.232 4.888 0.54 22.83 126 PHE A CA 1
ATOM 716 C C . PHE A 1 105 ? -5.058 -22.636 5.441 1.00 21.68 126 PHE A C 1
ATOM 717 O O . PHE A 1 105 ? -4.694 -21.489 5.165 1.00 20.19 126 PHE A O 1
ATOM 732 N N . ASN A 1 106 ? -4.340 -23.435 6.223 1.00 21.07 127 ASN A N 1
ATOM 733 C CA . ASN A 1 106 ? -3.079 -22.987 6.793 1.00 21.19 127 ASN A CA 1
ATOM 734 C C . ASN A 1 106 ? -2.124 -22.522 5.704 1.00 21.09 127 ASN A C 1
ATOM 735 O O . ASN A 1 106 ? -1.894 -23.227 4.716 1.00 22.66 127 ASN A O 1
ATOM 740 N N . GLY A 1 107 ? -1.547 -21.339 5.908 1.00 19.80 128 GLY A N 1
ATOM 741 C CA . GLY A 1 107 ? -0.605 -20.765 4.975 1.00 20.18 128 GLY A CA 1
ATOM 742 C C . GLY A 1 107 ? -1.231 -19.927 3.892 1.00 20.20 128 GLY A C 1
ATOM 743 O O . GLY A 1 107 ? -0.509 -19.184 3.205 1.00 22.58 128 GLY A O 1
ATOM 744 N N . SER A 1 108 ? -2.546 -20.014 3.722 1.00 17.25 129 SER A N 1
ATOM 745 C CA . SER A 1 108 ? -3.238 -19.236 2.705 1.00 17.02 129 SER A CA 1
ATOM 746 C C . SER A 1 108 ? -3.457 -17.816 3.193 1.00 15.59 129 SER A C 1
ATOM 747 O O . SER A 1 108 ? -3.517 -17.555 4.397 1.00 16.09 129 SER A O 1
ATOM 750 N N . THR A 1 109 ? -3.550 -16.885 2.246 1.00 14.09 130 THR A N 1
ATOM 751 C CA . THR A 1 109 ? -3.750 -15.487 2.591 1.00 13.26 130 THR A CA 1
ATOM 752 C C . THR A 1 109 ? -4.832 -14.871 1.724 1.00 13.05 130 THR A C 1
ATOM 753 O O . THR A 1 109 ? -5.188 -15.393 0.660 1.00 14.57 130 THR A O 1
ATOM 757 N N . LEU A 1 110 ? -5.351 -13.744 2.218 1.00 12.70 131 LEU A N 1
ATOM 758 C CA . LEU A 1 110 ? -6.235 -12.843 1.486 1.00 12.98 131 LEU A CA 1
ATOM 759 C C . LEU A 1 110 ? -5.654 -11.446 1.583 1.00 13.32 131 LEU A C 1
ATOM 760 O O . LEU A 1 110 ? -5.140 -11.069 2.641 1.00 15.93 131 LEU A O 1
ATOM 765 N N . SER A 1 111 ? -5.773 -10.667 0.508 1.00 12.94 132 SER A N 1
ATOM 766 C CA . SER A 1 111 ? -5.270 -9.296 0.469 1.00 12.15 132 SER A CA 1
ATOM 767 C C . SER A 1 111 ? -6.416 -8.297 0.431 1.00 12.91 132 SER A C 1
ATOM 768 O O . SER A 1 111 ? -7.411 -8.505 -0.275 1.00 13.58 132 SER A O 1
ATOM 771 N N . ILE A 1 112 ? -6.234 -7.191 1.151 1.00 12.70 133 ILE A N 1
ATOM 772 C CA . ILE A 1 112 ? -7.215 -6.117 1.262 1.00 12.36 133 ILE A CA 1
ATOM 773 C C . ILE A 1 112 ? -6.525 -4.790 0.971 1.00 11.50 133 ILE A C 1
ATOM 774 O O . ILE A 1 112 ? -5.432 -4.521 1.488 1.00 14.13 133 ILE A O 1
ATOM 779 N N . LEU A 1 113 ? -7.171 -3.957 0.151 1.00 12.83 134 LEU A N 1
ATOM 780 C CA . LEU A 1 113 ? -6.760 -2.571 -0.117 1.00 13.49 134 LEU A CA 1
ATOM 781 C C . LEU A 1 113 ? -8.058 -1.775 -0.087 1.00 13.71 134 LEU A C 1
ATOM 782 O O . LEU A 1 113 ? -8.706 -1.615 -1.123 1.00 17.32 134 LEU A O 1
ATOM 787 N N . GLY A 1 114 ? -8.445 -1.292 1.084 1.00 12.54 135 GLY A N 1
ATOM 788 C CA . GLY A 1 114 ? -9.799 -0.800 1.236 1.00 13.48 135 GLY A CA 1
ATOM 789 C C . GLY A 1 114 ? -9.901 0.341 2.213 1.00 12.97 135 GLY A C 1
ATOM 790 O O . GLY A 1 114 ? -9.139 0.431 3.181 1.00 15.12 135 GLY A O 1
ATOM 791 N N . ARG A 1 115 ? -10.848 1.229 1.940 1.00 12.65 136 ARG A N 1
ATOM 792 C CA . ARG A 1 115 ? -11.194 2.294 2.865 1.00 12.51 136 ARG A CA 1
ATOM 793 C C . ARG A 1 115 ? -12.028 1.736 4.015 1.00 14.12 136 ARG A C 1
ATOM 794 O O . ARG A 1 115 ? -12.781 0.769 3.853 1.00 17.59 136 ARG A O 1
ATOM 802 N N . ASN A 1 116 ? -11.901 2.370 5.185 1.00 13.63 137 ASN A N 1
ATOM 803 C CA . ASN A 1 116 ? -12.444 1.804 6.422 1.00 13.33 137 ASN A CA 1
ATOM 804 C C . ASN A 1 116 ? -12.886 2.986 7.286 1.00 14.92 137 ASN A C 1
ATOM 805 O O . ASN A 1 116 ? -12.107 3.508 8.092 1.00 15.63 137 ASN A O 1
ATOM 810 N N . MET A 1 117 ? -14.134 3.419 7.089 1.00 15.78 138 MET A N 1
ATOM 811 C CA . MET A 1 117 ? -14.625 4.659 7.699 1.00 15.81 138 MET A CA 1
ATOM 812 C C . MET A 1 117 ? -15.196 4.347 9.080 1.00 15.99 138 MET A C 1
ATOM 813 O O . MET A 1 117 ? -16.410 4.312 9.304 1.00 17.18 138 MET A O 1
ATOM 818 N N . ILE A 1 118 ? -14.277 4.155 10.034 1.00 15.01 139 ILE A N 1
ATOM 819 C CA . ILE A 1 118 ? -14.628 3.601 11.333 1.00 17.56 139 ILE A CA 1
ATOM 820 C C . ILE A 1 118 ? -15.525 4.516 12.155 1.00 18.80 139 ILE A C 1
ATOM 821 O O . ILE A 1 118 ? -16.114 4.051 13.134 1.00 20.39 139 ILE A O 1
ATOM 826 N N . MET A 1 119 ? -15.643 5.805 11.807 1.00 19.16 140 MET A N 1
ATOM 827 C CA . MET A 1 119 ? -16.463 6.721 12.596 1.00 20.77 140 MET A CA 1
ATOM 828 C C . MET A 1 119 ? -17.852 6.932 12.023 1.00 22.62 140 MET A C 1
ATOM 829 O O . MET A 1 119 ? -18.741 7.393 12.751 1.00 24.88 140 MET A O 1
ATOM 834 N N . SER A 1 120 ? -18.064 6.616 10.743 1.00 21.65 141 SER A N 1
ATOM 835 C CA . SER A 1 120 ? -19.316 6.968 10.090 1.00 22.69 141 SER A CA 1
ATOM 836 C C . SER A 1 120 ? -20.031 5.810 9.414 1.00 21.97 141 SER A C 1
ATOM 837 O O . SER A 1 120 ? -21.128 6.021 8.880 1.00 23.78 141 SER A O 1
ATOM 840 N N . GLU A 1 121 ? -19.455 4.608 9.403 1.00 20.34 142 GLU A N 1
ATOM 841 C CA . GLU A 1 121 ? -20.138 3.423 8.899 1.00 20.14 142 GLU A CA 1
ATOM 842 C C . GLU A 1 121 ? -20.099 2.339 9.966 1.00 19.99 142 GLU A C 1
ATOM 843 O O . GLU A 1 121 ? -19.036 2.062 10.533 1.00 21.22 142 GLU A O 1
ATOM 849 N N . THR A 1 122 ? -21.253 1.719 10.237 1.00 20.05 143 THR A N 1
ATOM 850 C CA A THR A 1 122 ? -21.309 0.665 11.244 0.31 20.13 143 THR A CA 1
ATOM 851 C CA B THR A 1 122 ? -21.289 0.665 11.246 0.69 21.29 143 THR A CA 1
ATOM 852 C C . THR A 1 122 ? -20.888 -0.683 10.662 1.00 20.80 143 THR A C 1
ATOM 853 O O . THR A 1 122 ? -20.231 -1.482 11.339 1.00 21.06 143 THR A O 1
ATOM 860 N N . ILE A 1 123 ? -21.249 -0.955 9.411 1.00 20.98 144 ILE A N 1
ATOM 861 C CA . ILE A 1 123 ? -20.784 -2.152 8.712 1.00 20.60 144 ILE A CA 1
ATOM 862 C C . ILE A 1 123 ? -19.975 -1.697 7.513 1.00 19.52 144 ILE A C 1
ATOM 863 O O . ILE A 1 123 ? -20.495 -1.008 6.628 1.00 21.30 144 ILE A O 1
ATOM 868 N N . ARG A 1 124 ? -18.708 -2.092 7.480 1.00 17.51 145 ARG A N 1
ATOM 869 C CA . ARG A 1 124 ? -17.731 -1.531 6.560 1.00 16.78 145 ARG A CA 1
ATOM 870 C C . ARG A 1 124 ? -17.261 -2.608 5.590 1.00 15.47 145 ARG A C 1
ATOM 871 O O . ARG A 1 124 ? -16.689 -3.621 6.009 1.00 16.23 145 ARG A O 1
ATOM 879 N N . GLU A 1 125 ? -17.520 -2.397 4.300 1.00 14.85 146 GLU A N 1
ATOM 880 C CA . GLU A 1 125 ? -17.174 -3.368 3.273 1.00 13.11 146 GLU A CA 1
ATOM 881 C C . GLU A 1 125 ? -15.784 -3.096 2.726 1.00 13.35 146 GLU A C 1
ATOM 882 O O . GLU A 1 125 ? -15.444 -1.952 2.426 1.00 15.16 146 GLU A O 1
ATOM 888 N N . MET A 1 126 ? -14.986 -4.163 2.572 1.00 13.03 147 MET A N 1
ATOM 889 C CA . MET A 1 126 ? -13.687 -4.069 1.908 1.00 13.94 147 MET A CA 1
ATOM 890 C C . MET A 1 126 ? -13.548 -5.204 0.906 1.00 13.87 147 MET A C 1
ATOM 891 O O . MET A 1 126 ? -13.888 -6.350 1.206 1.00 15.81 147 MET A O 1
ATOM 896 N N . ALA A 1 127 ? -13.068 -4.879 -0.290 1.00 13.54 148 ALA A N 1
ATOM 897 C CA . ALA A 1 127 ? -12.898 -5.890 -1.322 1.00 14.11 148 ALA A CA 1
ATOM 898 C C . ALA A 1 127 ? -11.768 -6.837 -0.947 1.00 13.77 148 ALA A C 1
ATOM 899 O O . ALA A 1 127 ? -10.784 -6.442 -0.316 1.00 14.98 148 ALA A O 1
ATOM 901 N N . ILE A 1 128 ? -11.917 -8.104 -1.323 1.00 14.08 149 ILE A N 1
ATOM 902 C CA . ILE A 1 128 ? -10.782 -9.017 -1.353 1.00 13.34 149 ILE A CA 1
ATOM 903 C C . ILE A 1 128 ? -10.122 -8.814 -2.714 1.00 13.12 149 ILE A C 1
ATOM 904 O O . ILE A 1 128 ? -10.710 -9.132 -3.754 1.00 16.32 149 ILE A O 1
ATOM 909 N N . VAL A 1 129 ? -8.908 -8.251 -2.726 1.00 12.67 150 VAL A N 1
ATOM 910 C CA . VAL A 1 129 ? -8.259 -7.907 -3.990 1.00 11.84 150 VAL A CA 1
ATOM 911 C C . VAL A 1 129 ? -7.309 -8.984 -4.482 1.00 12.38 150 VAL A C 1
ATOM 912 O O . VAL A 1 129 ? -6.831 -8.884 -5.620 1.00 14.65 150 VAL A O 1
ATOM 916 N N . GLY A 1 130 ? -7.062 -10.024 -3.687 1.00 13.65 151 GLY A N 1
ATOM 917 C CA . GLY A 1 130 ? -6.229 -11.150 -4.094 1.00 14.28 151 GLY A CA 1
ATOM 918 C C . GLY A 1 130 ? -6.223 -12.201 -2.999 1.00 13.54 151 GLY A C 1
ATOM 919 O O . GLY A 1 130 ? -6.661 -11.961 -1.871 1.00 14.24 151 GLY A O 1
ATOM 920 N N . GLY A 1 131 ? -5.724 -13.385 -3.358 1.00 14.04 152 GLY A N 1
ATOM 921 C CA . GLY A 1 131 ? -5.552 -14.450 -2.386 1.00 13.16 152 GLY A CA 1
ATOM 922 C C . GLY A 1 131 ? -4.475 -15.405 -2.846 1.00 13.29 152 GLY A C 1
ATOM 923 O O . GLY A 1 131 ? -4.053 -15.389 -4.009 1.00 14.67 152 GLY A O 1
ATOM 924 N N . THR A 1 132 ? -4.006 -16.223 -1.907 1.00 12.68 153 THR A N 1
ATOM 925 C CA . THR A 1 132 ? -2.983 -17.218 -2.196 1.00 13.16 153 THR A CA 1
ATOM 926 C C . THR A 1 132 ? -3.370 -18.554 -1.588 1.00 13.61 153 THR A C 1
ATOM 927 O O . THR A 1 132 ? -4.232 -18.635 -0.705 1.00 15.35 153 THR A O 1
ATOM 931 N N . GLY A 1 133 ? -2.702 -19.604 -2.065 1.00 13.99 154 GLY A N 1
ATOM 932 C CA . GLY A 1 133 ? -2.926 -20.937 -1.542 1.00 15.37 154 GLY A CA 1
ATOM 933 C C . GLY A 1 133 ? -4.314 -21.419 -1.881 1.00 16.33 154 GLY A C 1
ATOM 934 O O . GLY A 1 133 ? -4.700 -21.441 -3.053 1.00 16.81 154 GLY A O 1
ATOM 935 N N . ALA A 1 134 ? -5.092 -21.772 -0.859 1.00 17.14 155 ALA A N 1
ATOM 936 C CA . ALA A 1 134 ? -6.493 -22.096 -1.093 1.00 17.52 155 ALA A CA 1
ATOM 937 C C . ALA A 1 134 ? -7.235 -20.946 -1.760 1.00 16.93 155 ALA A C 1
ATOM 938 O O . ALA A 1 134 ? -8.242 -21.176 -2.440 1.00 18.49 155 ALA A O 1
ATOM 940 N N . PHE A 1 135 ? -6.762 -19.714 -1.589 1.00 15.77 156 PHE A N 1
ATOM 941 C CA . PHE A 1 135 ? -7.470 -18.545 -2.087 1.00 15.66 156 PHE A CA 1
ATOM 942 C C . PHE A 1 135 ? -6.820 -17.965 -3.339 1.00 15.89 156 PHE A C 1
ATOM 943 O O . PHE A 1 135 ? -7.109 -16.829 -3.715 1.00 16.45 156 PHE A O 1
ATOM 951 N N . ARG A 1 136 ? -5.961 -18.732 -4.006 1.00 15.81 157 ARG A N 1
ATOM 952 C CA . ARG A 1 136 ? -5.511 -18.346 -5.337 1.00 15.75 157 ARG A CA 1
ATOM 953 C C . ARG A 1 136 ? -6.717 -18.052 -6.222 1.00 16.21 157 ARG A C 1
ATOM 954 O O . ARG A 1 136 ? -7.699 -18.795 -6.217 1.00 19.31 157 ARG A O 1
ATOM 962 N N . PHE A 1 137 ? -6.655 -16.943 -6.955 1.00 17.16 158 PHE A N 1
ATOM 963 C CA . PHE A 1 137 ? -7.699 -16.531 -7.897 1.00 18.02 158 PHE A CA 1
ATOM 964 C C . PHE A 1 137 ? -9.019 -16.184 -7.209 1.00 18.08 158 PHE A C 1
ATOM 965 O O . PHE A 1 137 ? -10.074 -16.198 -7.850 1.00 18.96 158 PHE A O 1
ATOM 973 N N . VAL A 1 138 ? -8.976 -15.829 -5.924 1.00 15.66 159 VAL A N 1
ATOM 974 C CA . VAL A 1 138 ? -10.193 -15.609 -5.150 1.00 15.69 159 VAL A CA 1
ATOM 975 C C . VAL A 1 138 ? -11.014 -14.430 -5.675 1.00 16.32 159 VAL A C 1
ATOM 976 O O . VAL A 1 138 ? -10.485 -13.455 -6.219 1.00 18.14 159 VAL A O 1
ATOM 980 N N . ARG A 1 139 ? -12.325 -14.529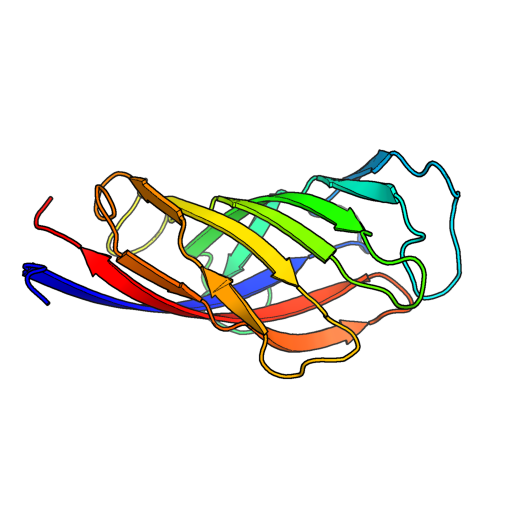 -5.490 1.00 16.33 160 ARG A N 1
ATOM 981 C CA . ARG A 1 139 ? -13.262 -13.424 -5.603 1.00 17.24 160 ARG A CA 1
ATOM 982 C C . ARG A 1 139 ? -14.018 -13.337 -4.279 1.00 17.52 160 ARG A C 1
ATOM 983 O O . ARG A 1 139 ? -14.470 -14.361 -3.760 1.00 18.35 160 ARG A O 1
ATOM 991 N N . GLY A 1 140 ? -14.127 -12.146 -3.703 1.00 16.71 161 GLY A N 1
ATOM 992 C CA . GLY A 1 140 ? -14.804 -12.091 -2.419 1.00 15.01 161 GLY A CA 1
ATOM 993 C C . GLY A 1 140 ? -14.865 -10.694 -1.840 1.00 13.64 161 GLY A C 1
ATOM 994 O O . GLY A 1 140 ? -14.347 -9.726 -2.410 1.00 14.88 161 GLY A O 1
ATOM 995 N N . TYR A 1 141 ? -15.513 -10.603 -0.681 1.00 14.80 162 TYR A N 1
ATOM 996 C CA . TYR A 1 141 ? -15.584 -9.330 0.018 1.00 15.12 162 TYR A CA 1
ATOM 997 C C . TYR A 1 141 ? -15.644 -9.562 1.522 1.00 15.03 162 TYR A C 1
ATOM 998 O O . TYR A 1 141 ? -16.041 -10.633 1.994 1.00 14.56 162 TYR A O 1
ATOM 1007 N N . ALA A 1 142 ? -15.229 -8.538 2.263 1.00 15.04 163 ALA A N 1
ATOM 1008 C CA . ALA A 1 142 ? -15.227 -8.544 3.720 1.00 14.79 163 ALA A CA 1
ATOM 1009 C C . ALA A 1 142 ? -16.203 -7.510 4.275 1.00 14.88 163 ALA A C 1
ATOM 1010 O O . ALA A 1 142 ? -16.369 -6.424 3.706 1.00 15.78 163 ALA A O 1
ATOM 1012 N N . GLN A 1 143 ? -16.848 -7.854 5.387 1.00 14.96 164 GLN A N 1
ATOM 1013 C CA A GLN A 1 143 ? -17.680 -6.923 6.135 0.59 16.25 164 GLN A CA 1
ATOM 1014 C CA B GLN A 1 143 ? -17.699 -6.940 6.141 0.41 15.93 164 GLN A CA 1
ATOM 1015 C C . GLN A 1 143 ? -17.166 -6.865 7.563 1.00 16.02 164 GLN A C 1
ATOM 1016 O O . GLN A 1 143 ? -17.090 -7.891 8.245 1.00 17.46 164 GLN A O 1
ATOM 1027 N N . ALA A 1 144 ? -16.799 -5.672 8.004 1.00 16.15 165 ALA A N 1
ATOM 1028 C CA . ALA A 1 144 ? -16.218 -5.473 9.323 1.00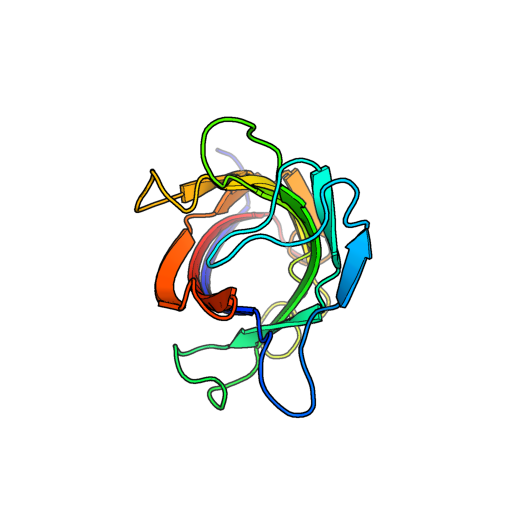 14.61 165 ALA A CA 1
ATOM 1029 C C . ALA A 1 144 ? -17.139 -4.607 10.163 1.00 15.29 165 ALA A C 1
ATOM 1030 O O . ALA A 1 144 ? -17.723 -3.645 9.663 1.00 16.88 165 ALA A O 1
ATOM 1032 N N . LYS A 1 145 ? -17.249 -4.942 11.446 1.00 15.57 166 LYS A N 1
ATOM 1033 C CA . LYS A 1 145 ? -18.027 -4.127 12.365 1.00 16.87 166 LYS A CA 1
ATOM 1034 C C . LYS A 1 145 ? -17.415 -4.265 13.747 1.00 15.81 166 LYS A C 1
ATOM 1035 O O . LYS A 1 145 ? -16.866 -5.314 14.093 1.00 16.35 166 LYS A O 1
ATOM 1041 N N . PHE A 1 146 ? -17.496 -3.197 14.534 1.00 15.13 167 PHE A N 1
ATOM 1042 C CA . PHE A 1 146 ? -16.893 -3.253 15.856 1.00 15.05 167 PHE A CA 1
ATOM 1043 C C . PHE A 1 146 ? -17.592 -4.263 16.751 1.00 15.32 167 PHE A C 1
ATOM 1044 O O . PHE A 1 146 ? -18.823 -4.341 16.794 1.00 16.70 167 PHE A O 1
ATOM 1052 N N . PHE A 1 147 ? -16.787 -5.038 17.472 1.00 15.01 168 PHE A N 1
ATOM 1053 C CA . PHE A 1 147 ? -17.238 -5.659 18.709 1.00 16.38 168 PHE A CA 1
ATOM 1054 C C . PHE A 1 147 ? -16.986 -4.722 19.887 1.00 16.18 168 PHE A C 1
ATOM 1055 O O . PHE A 1 147 ? -17.859 -4.537 20.737 1.00 15.81 168 PHE A O 1
ATOM 1063 N N . SER A 1 148 ? -15.811 -4.100 19.933 1.00 17.85 169 SER A N 1
ATOM 1064 C CA . SER A 1 148 ? -15.501 -3.107 20.952 1.00 16.12 169 SER A CA 1
ATOM 1065 C C . SER A 1 148 ? -14.451 -2.176 20.380 1.00 15.10 169 SER A C 1
ATOM 1066 O O . SER A 1 148 ? -13.618 -2.592 19.571 1.00 16.23 169 SER A O 1
ATOM 1069 N N . VAL A 1 149 ? -14.508 -0.917 20.793 1.00 16.33 170 VAL A N 1
ATOM 1070 C CA . VAL A 1 149 ? -13.476 0.045 20.430 1.00 17.71 170 VAL A CA 1
ATOM 1071 C C . VAL A 1 149 ? -13.360 1.067 21.550 1.00 18.99 170 VAL A C 1
ATOM 1072 O O . VAL A 1 149 ? -14.359 1.471 22.158 1.00 19.04 170 VAL A O 1
ATOM 1076 N N . ASP A 1 150 ? -12.127 1.456 21.842 1.00 20.34 171 ASP A N 1
ATOM 1077 C CA . ASP A 1 150 ? -11.822 2.500 22.816 1.00 23.31 171 ASP A CA 1
ATOM 1078 C C . ASP A 1 150 ? -11.015 3.544 22.053 1.00 23.99 171 ASP A C 1
ATOM 1079 O O . ASP A 1 150 ? -9.826 3.345 21.789 1.00 25.04 171 ASP A O 1
ATOM 1084 N N . PHE A 1 151 ? -11.658 4.649 21.677 1.00 24.55 172 PHE A N 1
ATOM 1085 C CA . PHE A 1 151 ? -10.952 5.656 20.897 1.00 27.15 172 PHE A CA 1
ATOM 1086 C C . PHE A 1 151 ? -9.930 6.431 21.720 1.00 29.03 172 PHE A C 1
ATOM 1087 O O . PHE A 1 151 ? -9.029 7.038 21.134 1.00 30.21 172 PHE A O 1
ATOM 1095 N N . THR A 1 152 ? -10.021 6.418 23.056 1.00 28.95 173 THR A N 1
ATOM 1096 C CA . THR A 1 152 ? -9.008 7.123 23.841 1.00 30.92 173 THR A CA 1
ATOM 1097 C C . THR A 1 152 ? -7.657 6.423 23.799 1.00 31.50 173 THR A C 1
ATOM 1098 O O . THR A 1 152 ? -6.629 7.067 24.029 1.00 31.99 173 THR A O 1
ATOM 1102 N N . THR A 1 153 ? -7.636 5.128 23.520 1.00 30.46 174 THR A N 1
ATOM 1103 C CA . THR A 1 153 ? -6.398 4.372 23.454 1.00 30.54 174 THR A CA 1
ATOM 1104 C C . THR A 1 153 ? -6.135 3.773 22.085 1.00 30.20 174 THR A C 1
ATOM 1105 O O . THR A 1 153 ? -4.971 3.567 21.726 1.00 31.63 174 THR A O 1
ATOM 1109 N N . GLY A 1 154 ? -7.176 3.503 21.307 1.00 28.05 175 GLY A N 1
ATOM 1110 C CA . GLY A 1 154 ? -7.033 2.824 20.040 1.00 24.94 175 GLY A CA 1
ATOM 1111 C C . GLY A 1 154 ? -7.300 1.337 20.089 1.00 21.79 175 GLY A C 1
ATOM 1112 O O . GLY A 1 154 ? -7.383 0.706 19.031 1.00 22.71 175 GLY A O 1
ATOM 1113 N N . ASP A 1 155 ? -7.430 0.754 21.278 1.00 21.46 176 ASP A N 1
ATOM 1114 C CA . ASP A 1 155 ? -7.726 -0.670 21.377 1.00 21.10 176 ASP A CA 1
ATOM 1115 C C . ASP A 1 155 ? -9.036 -0.986 20.662 1.00 18.45 176 ASP A C 1
ATOM 1116 O O . ASP A 1 155 ? -10.060 -0.334 20.894 1.00 19.47 176 ASP A O 1
ATOM 1121 N N . ALA A 1 156 ? -9.016 -1.998 19.801 1.00 15.80 177 ALA A N 1
ATOM 1122 C CA . ALA A 1 156 ? -10.233 -2.343 19.074 1.00 15.36 177 ALA A CA 1
ATOM 1123 C C . ALA A 1 156 ? -10.285 -3.837 18.821 1.00 15.15 177 ALA A C 1
ATOM 1124 O O . ALA A 1 156 ? -9.262 -4.464 18.536 1.00 15.70 177 ALA A O 1
ATOM 1126 N N . THR A 1 157 ? -11.489 -4.395 18.935 1.00 15.21 178 THR A N 1
ATOM 1127 C CA . THR A 1 157 ? -11.793 -5.751 18.511 1.00 15.37 178 THR A CA 1
ATOM 1128 C C . THR A 1 157 ? -12.871 -5.639 17.449 1.00 15.31 178 THR A C 1
ATOM 1129 O O . THR A 1 157 ? -13.947 -5.094 17.711 1.00 15.13 178 THR A O 1
ATOM 1133 N N . VAL A 1 158 ? -12.577 -6.146 16.257 1.00 15.22 179 VAL A N 1
ATOM 1134 C CA . VAL A 1 158 ? -13.379 -5.910 15.064 1.00 14.52 179 VAL A CA 1
ATOM 1135 C C . VAL A 1 158 ? -13.855 -7.255 14.539 1.00 14.54 179 VAL A C 1
ATOM 1136 O O . VAL A 1 158 ? -13.035 -8.129 14.227 1.00 15.61 179 VAL A O 1
ATOM 1140 N N . GLU A 1 159 ? -15.171 -7.417 14.433 1.00 15.08 180 GLU A N 1
ATOM 1141 C CA . GLU A 1 159 ? -15.750 -8.633 13.884 1.00 15.42 180 GLU A CA 1
ATOM 1142 C C . GLU A 1 159 ? -15.701 -8.602 12.362 1.00 15.13 180 GLU A C 1
ATOM 1143 O O . GLU A 1 159 ? -16.123 -7.619 11.734 1.00 16.75 180 GLU A O 1
ATOM 1149 N N . TYR A 1 160 ? -15.188 -9.678 11.770 1.00 15.30 181 TYR A N 1
ATOM 1150 C CA . TYR A 1 160 ? -15.100 -9.824 10.323 1.00 14.70 181 TYR A CA 1
ATOM 1151 C C . TYR A 1 160 ? -15.941 -11.003 9.855 1.00 14.27 181 TYR A C 1
ATOM 1152 O O . TYR A 1 160 ? -15.863 -12.095 10.428 1.00 15.73 181 TYR A O 1
ATOM 1161 N N . ASP A 1 161 ? -16.724 -10.782 8.805 1.00 13.78 182 ASP A N 1
ATOM 1162 C CA . ASP A 1 161 ? -17.252 -11.845 7.968 1.00 14.51 182 ASP A CA 1
ATOM 1163 C C . ASP A 1 161 ? -16.674 -11.674 6.575 1.00 16.09 182 ASP A C 1
ATOM 1164 O O . ASP A 1 161 ? -16.759 -10.583 5.998 1.00 16.26 182 ASP A O 1
ATOM 1169 N N . ILE A 1 162 ? -16.074 -12.732 6.036 1.00 14.98 183 ILE A N 1
ATOM 1170 C CA . ILE A 1 162 ? -15.529 -12.686 4.686 1.00 14.39 183 ILE A CA 1
ATOM 1171 C C . ILE A 1 162 ? -16.167 -13.796 3.872 1.00 14.17 183 ILE A C 1
ATOM 1172 O O . ILE A 1 162 ? -16.292 -14.934 4.340 1.00 16.67 183 ILE A O 1
ATOM 1177 N N . PHE A 1 163 ? -16.602 -13.450 2.676 1.00 14.23 184 PHE A N 1
ATOM 1178 C CA . PHE A 1 163 ? -17.286 -14.366 1.782 1.00 15.52 184 PHE A CA 1
ATOM 1179 C C . PHE A 1 163 ? -16.404 -14.511 0.562 1.00 15.08 184 PHE A C 1
ATOM 1180 O O . PHE A 1 163 ? -16.189 -13.531 -0.157 1.00 16.55 184 PHE A O 1
ATOM 1188 N N . VAL A 1 164 ? -15.863 -15.709 0.340 1.00 15.64 185 VAL A N 1
ATOM 1189 C CA . VAL A 1 164 ? -14.876 -15.906 -0.717 1.00 17.13 185 VAL A CA 1
ATOM 1190 C C . VAL A 1 164 ? -15.286 -17.054 -1.626 1.00 16.27 185 VAL A C 1
ATOM 1191 O O . VAL A 1 164 ? -15.821 -18.077 -1.177 1.00 15.83 185 VAL A O 1
ATOM 1195 N N . PHE A 1 165 ? -15.027 -16.870 -2.915 1.00 18.48 186 PHE A 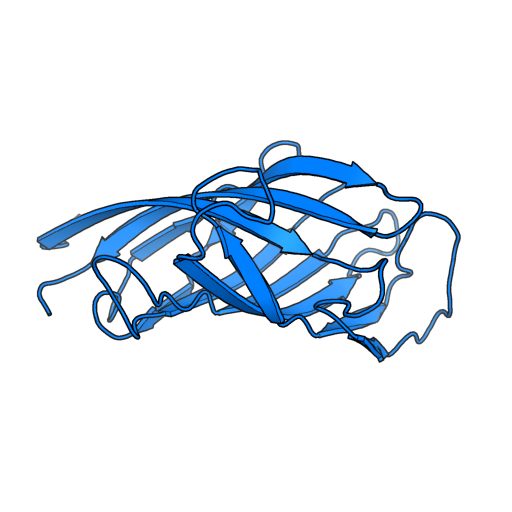N 1
ATOM 1196 C CA . PHE A 1 165 ? -15.267 -17.865 -3.946 1.00 20.41 186 PHE A CA 1
ATOM 1197 C C . PHE A 1 165 ? -13.919 -18.198 -4.565 1.00 20.47 186 PHE A C 1
ATOM 1198 O O . PHE A 1 165 ? -13.171 -17.284 -4.948 1.00 20.77 186 PHE A O 1
ATOM 1206 N N . HIS A 1 166 ? -13.591 -19.488 -4.630 1.00 20.80 187 HIS A N 1
ATOM 1207 C CA . HIS A 1 166 ? -12.229 -19.904 -4.949 1.00 21.51 187 HIS A CA 1
ATOM 1208 C C . HIS A 1 166 ? -12.254 -21.307 -5.548 1.00 21.60 187 HIS A C 1
ATOM 1209 O O . HIS A 1 166 ? -13.309 -21.814 -5.938 1.00 22.76 187 HIS A O 1
ATOM 1216 N N . TYR A 1 167 ? -11.077 -21.928 -5.656 1.00 22.15 188 TYR A N 1
ATOM 1217 C CA . TYR A 1 167 ? -10.925 -23.153 -6.426 1.00 24.23 188 TYR A CA 1
ATOM 1218 C C . TYR A 1 167 ? -10.187 -24.210 -5.620 1.00 27.31 188 TYR A C 1
ATOM 1219 O O . TYR A 1 167 ? -9.556 -23.930 -4.597 1.00 27.01 188 TYR A O 1
ATOM 1228 N N . LYS A 1 168 ? -10.277 -25.443 -6.118 1.00 31.85 189 LYS A N 1
ATOM 1229 C CA . LYS A 1 168 ? -9.588 -26.573 -5.512 1.00 36.20 189 LYS A CA 1
ATOM 1230 C C . LYS A 1 168 ? -8.102 -26.270 -5.349 1.00 38.24 189 LYS A C 1
ATOM 1231 O O . LYS A 1 168 ? -7.491 -25.608 -6.192 1.00 37.39 189 LYS A O 1
ATOM 1237 N N . GLY A 1 169 ? -7.522 -26.751 -4.255 1.00 40.41 190 GLY A N 1
ATOM 1238 C CA . GLY A 1 169 ? -6.105 -26.558 -4.005 1.00 42.46 190 GLY A CA 1
ATOM 1239 C C . GLY A 1 169 ? -5.231 -27.589 -4.696 1.00 44.03 190 GLY A C 1
ATOM 1240 O O . GLY A 1 169 ? -5.496 -27.985 -5.832 1.00 45.06 190 GLY A O 1
#

Sequence (155 aa):
FQEEKFTHLHFYFHDIVTGPKPSMVFVAEPNGKVENALPFGTVVAMMDDPLTAGPERRDSKLVGKAQGIYTSISQEEMGLMMVMTMMAFSDGEFFNGSTLSILGRNMIMSETTIREMAIVGGTGAFRFVRGYAQQAKFFSVDFTTGDATVEYDIFVFHYKG

Solvent-accessible surface area: 8246 Å² total; per-residue (Å²): 209,162,40,122,83,111,25,97,12,82,3,21,9,7,10,43,39,59,54,146,175,60,15,23,93,70,90,43,60,92,88,34,149,81,146,73,39,40,22,87,22,1,28,0,29,8,66,0,5,0,0,50,12,34,98,125,133,27,110,81,26,0,58,0,74,26,66,15,21,1,58,24,132,152,67,24,0,14,64,4,55,8,49,0,27,16,63,70,50,158,38,95,62,5,28,0,32,3,106,9,150,11,16,25,92,74,80,111,93,3,117,3,54,13,87,23,16,69,40,21,0,147,153,18,72,15,80,0,64,0,78,58,117,55,52,63,66,100,52,30,43,15,18,13,33,2,22,0,42,0,54,0,66,174,104